Protein AF-A0A965DGI7-F1 (afdb_monomer_lite)

Sequence (102 aa):
MEIDEPCVCCSKKTYHYLYDSKESRNGFFLNRNWLVIRFAEEQVCRCPESCCTFVAQVINNLIGEPIPSGLRNAKDLPEIKRWTEGEAQQMADTNYREPYLD

Secondary structure (DSSP, 8-state):
-EEE-SB-TTT--B-S-TT-GGGHHHHHHHTTT----EEEHHHHHH-HHHHHHHHHHHHHHHH-PPPPGGGTTPPPPPP-PPPPHHHHHHHHHTTTTHHHH-

Foldseek 3Di:
DEEAELADPPPLHGDPAPPGPCCVVVVVQVVVVHDDDYHYPLLCLVFVLLVLLVVLVVCCVPPVPDRDPSSPPGDHRDDDDGHHNVVSSVCSVVVVCVVRPD

Radius of gyration: 15.37 Å; chains: 1; bounding box: 35×28×40 Å

Structure (mmCIF, N/CA/C/O backbone):
data_AF-A0A965DGI7-F1
#
_entry.id   AF-A0A965DGI7-F1
#
loop_
_atom_site.group_PDB
_atom_site.id
_atom_site.type_symbol
_atom_site.label_atom_id
_atom_site.label_alt_id
_atom_site.label_comp_id
_atom_site.label_asym_id
_atom_site.label_entity_id
_atom_site.label_seq_id
_atom_site.pdbx_PDB_ins_co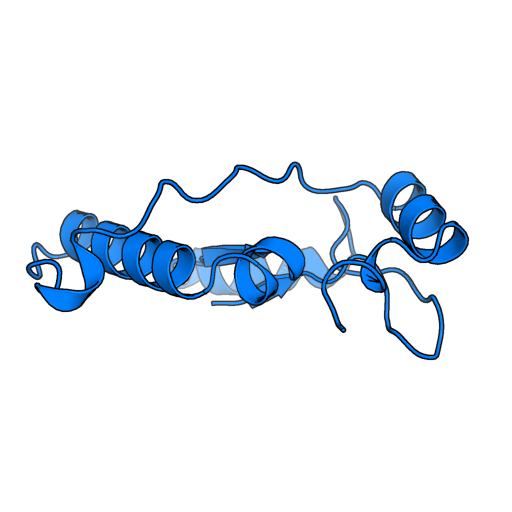de
_atom_site.Cartn_x
_atom_site.Cartn_y
_atom_site.Cartn_z
_atom_site.occupancy
_atom_site.B_iso_or_equiv
_atom_site.auth_seq_id
_atom_site.auth_comp_id
_atom_site.auth_asym_id
_atom_site.auth_atom_id
_atom_site.pdbx_PDB_model_num
ATOM 1 N N . MET A 1 1 ? -10.914 -1.407 -0.691 1.00 83.44 1 MET A N 1
ATOM 2 C CA . MET A 1 1 ? -9.499 -1.578 -0.311 1.00 83.44 1 MET A CA 1
ATOM 3 C C . MET A 1 1 ? -8.854 -2.454 -1.359 1.00 83.44 1 MET A C 1
ATOM 5 O O . MET A 1 1 ? -9.501 -3.397 -1.799 1.00 83.44 1 MET A O 1
ATOM 9 N N . GLU A 1 2 ? -7.641 -2.118 -1.773 1.00 90.00 2 GLU A N 1
ATOM 10 C CA . GLU A 1 2 ? -6.877 -2.866 -2.773 1.00 90.00 2 GLU A CA 1
ATOM 11 C C . GLU A 1 2 ? -5.451 -3.090 -2.256 1.00 90.00 2 GLU A C 1
ATOM 13 O O . GLU A 1 2 ? -4.948 -2.297 -1.455 1.00 90.00 2 GLU A O 1
ATOM 18 N N . ILE A 1 3 ? -4.829 -4.178 -2.698 1.00 90.88 3 ILE A N 1
ATOM 19 C CA . ILE A 1 3 ? -3.424 -4.490 -2.440 1.00 90.88 3 ILE A CA 1
ATOM 20 C C . ILE A 1 3 ? -2.732 -4.499 -3.798 1.00 90.88 3 ILE A C 1
ATOM 22 O O . ILE A 1 3 ? -3.270 -5.066 -4.749 1.00 90.88 3 ILE A O 1
ATOM 26 N N . ASP A 1 4 ? -1.586 -3.836 -3.879 1.00 90.81 4 ASP A N 1
ATOM 27 C CA . ASP A 1 4 ? -0.813 -3.688 -5.099 1.00 90.81 4 ASP A CA 1
ATOM 28 C C . ASP A 1 4 ? 0.467 -4.512 -5.043 1.00 90.81 4 ASP A C 1
ATOM 30 O O . ASP A 1 4 ? 1.392 -4.193 -4.300 1.00 90.81 4 ASP A O 1
ATOM 34 N N . GLU A 1 5 ? 0.537 -5.565 -5.848 1.00 89.12 5 GLU A N 1
ATOM 35 C CA . GLU A 1 5 ? 1.759 -6.315 -6.114 1.00 89.12 5 GLU A CA 1
ATOM 36 C C . GLU A 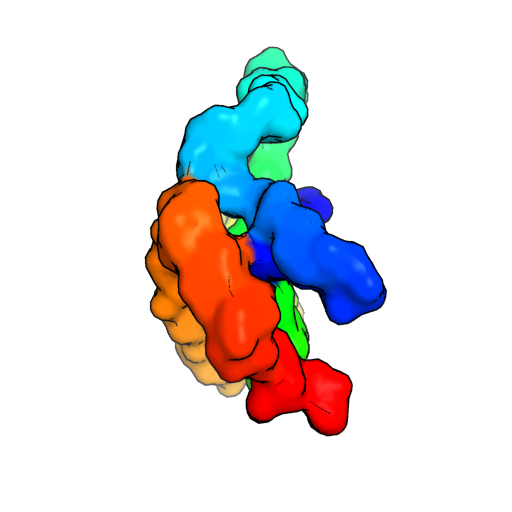1 5 ? 2.513 -5.745 -7.333 1.00 89.12 5 GLU A C 1
ATOM 38 O O . GLU A 1 5 ? 1.888 -5.356 -8.323 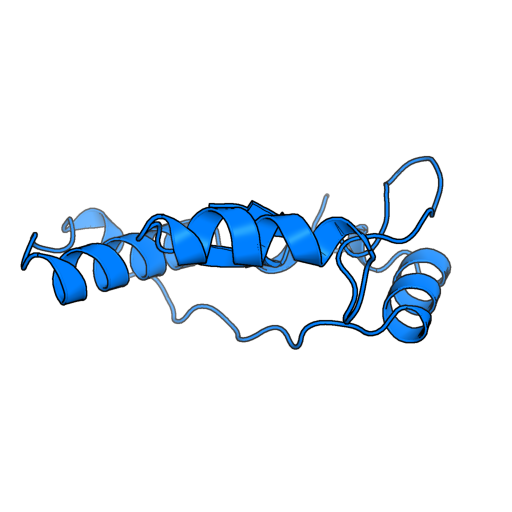1.00 89.12 5 GLU A O 1
ATOM 43 N N . PRO A 1 6 ? 3.859 -5.705 -7.320 1.00 84.69 6 PRO A N 1
ATOM 44 C CA . PRO A 1 6 ? 4.628 -5.172 -8.448 1.00 84.69 6 PRO A CA 1
ATOM 45 C C . PRO A 1 6 ? 4.550 -6.065 -9.696 1.00 84.69 6 PRO A C 1
ATOM 47 O O . PRO A 1 6 ? 4.610 -5.587 -10.830 1.00 84.69 6 PRO A O 1
ATOM 50 N N . CYS A 1 7 ? 4.399 -7.377 -9.508 1.00 82.81 7 CYS A N 1
ATOM 51 C CA . CYS A 1 7 ? 4.286 -8.355 -10.585 1.00 82.81 7 CYS A CA 1
ATOM 52 C C . CYS A 1 7 ? 3.622 -9.647 -10.095 1.00 82.81 7 CYS A C 1
ATOM 54 O O . CYS A 1 7 ? 3.637 -9.950 -8.903 1.00 82.81 7 CYS A O 1
ATOM 56 N N . VAL A 1 8 ? 3.067 -10.448 -11.007 1.00 82.25 8 VAL A N 1
ATOM 57 C CA . VAL A 1 8 ? 2.461 -11.749 -10.671 1.00 82.25 8 VAL A CA 1
ATOM 58 C C . VAL A 1 8 ? 3.535 -12.823 -10.493 1.00 82.25 8 VAL A C 1
ATOM 60 O O . VAL A 1 8 ? 4.284 -13.100 -11.431 1.00 82.25 8 VAL A O 1
ATOM 63 N N . CYS A 1 9 ? 3.516 -13.491 -9.333 1.00 65.94 9 CYS A N 1
ATOM 64 C CA . CYS A 1 9 ? 4.495 -14.483 -8.865 1.00 65.94 9 CYS A CA 1
ATOM 65 C C . CYS A 1 9 ? 4.970 -15.461 -9.959 1.00 65.94 9 CYS A C 1
ATOM 67 O O . CYS A 1 9 ? 6.164 -15.572 -10.213 1.00 65.94 9 CYS A O 1
ATOM 69 N N . CYS A 1 10 ? 4.050 -16.104 -10.686 1.00 66.75 10 CYS A N 1
ATOM 70 C CA . CYS A 1 10 ? 4.422 -17.151 -11.646 1.00 66.75 10 CYS A CA 1
ATOM 71 C C . CYS A 1 10 ? 4.753 -16.652 -13.061 1.00 66.75 10 CYS A C 1
ATOM 73 O O . CYS A 1 10 ? 5.361 -17.384 -13.834 1.00 66.75 10 CYS A O 1
ATOM 75 N N . SER A 1 11 ? 4.302 -15.453 -13.445 1.00 73.88 11 SER A N 1
ATOM 76 C CA . SER A 1 11 ? 4.397 -14.988 -14.843 1.00 73.88 11 SER A CA 1
ATOM 77 C C . SER A 1 11 ? 5.347 -13.815 -15.042 1.00 73.88 11 SER A C 1
ATOM 79 O O . SER A 1 11 ? 5.592 -13.440 -16.184 1.00 73.88 11 SER A O 1
ATOM 81 N N . LYS A 1 12 ? 5.830 -13.202 -13.949 1.00 76.31 12 LYS A N 1
ATOM 82 C CA . LYS A 1 12 ? 6.581 -11.933 -13.940 1.00 76.31 12 LYS A CA 1
ATOM 83 C C . LYS A 1 12 ? 5.880 -10.780 -14.664 1.00 76.31 12 LYS A C 1
ATOM 85 O O . LYS A 1 12 ? 6.461 -9.720 -14.854 1.00 76.31 12 LYS A O 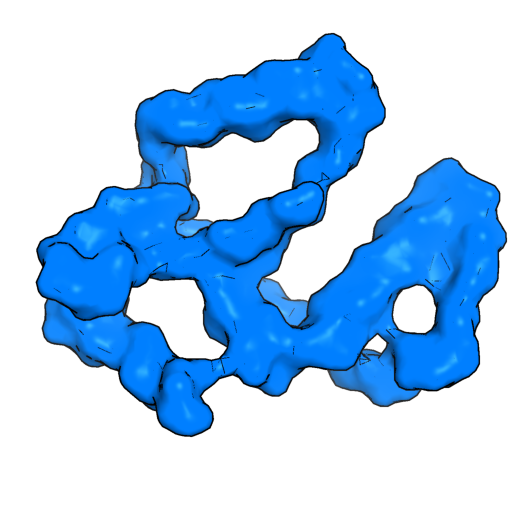1
ATOM 90 N N . LYS A 1 13 ? 4.607 -10.957 -15.027 1.00 81.19 13 LYS A N 1
ATOM 91 C CA . LYS A 1 13 ? 3.812 -9.920 -15.663 1.00 81.19 13 LYS A CA 1
ATOM 92 C C . LYS A 1 13 ? 3.557 -8.807 -14.656 1.00 81.19 13 LYS A C 1
ATOM 94 O O . LYS A 1 13 ? 3.038 -9.066 -13.567 1.00 81.19 13 LYS A O 1
ATOM 99 N N . THR A 1 14 ? 3.940 -7.596 -15.031 1.00 81.56 14 THR A N 1
ATOM 100 C CA . THR A 1 14 ? 3.793 -6.387 -14.226 1.00 81.56 14 THR A CA 1
ATOM 101 C C . THR A 1 14 ? 2.356 -5.875 -14.291 1.00 81.56 14 THR A C 1
ATOM 103 O O . THR A 1 14 ? 1.686 -5.965 -15.323 1.00 81.56 14 THR A O 1
ATOM 106 N N . TYR A 1 15 ? 1.865 -5.369 -13.163 1.00 77.94 15 TYR A N 1
ATOM 107 C CA . TYR A 1 15 ? 0.556 -4.730 -13.030 1.00 77.94 15 TYR A CA 1
ATOM 108 C C . TYR A 1 15 ? 0.640 -3.624 -11.969 1.00 77.94 15 TYR A C 1
ATOM 110 O O . TYR A 1 15 ? 1.662 -3.472 -11.299 1.00 77.94 15 TYR A O 1
ATOM 118 N N . HIS A 1 16 ? -0.434 -2.839 -11.827 1.00 79.88 16 HIS A N 1
ATOM 119 C CA . HIS A 1 16 ? -0.631 -1.880 -10.726 1.00 79.88 16 HIS A CA 1
ATOM 120 C C . HIS A 1 16 ? 0.423 -0.753 -10.673 1.00 79.88 16 HIS A C 1
ATOM 122 O O . HIS A 1 16 ? 0.517 0.002 -9.701 1.00 79.88 16 HIS A O 1
ATOM 128 N N . TYR A 1 17 ? 1.173 -0.585 -11.761 1.00 83.81 17 TYR A N 1
ATOM 129 C CA . TYR A 1 17 ? 2.100 0.515 -11.961 1.00 83.81 17 TYR A CA 1
ATOM 130 C C . TYR A 1 17 ? 1.373 1.812 -12.345 1.00 83.81 17 TYR A C 1
ATOM 132 O O . TYR A 1 17 ? 0.188 1.831 -12.691 1.00 83.81 17 TYR A O 1
ATOM 140 N N . LEU A 1 18 ? 2.090 2.931 -12.275 1.00 83.19 18 LEU A N 1
ATOM 141 C CA . LEU A 1 18 ? 1.579 4.241 -12.669 1.00 83.19 18 LEU A CA 1
ATOM 142 C C . LEU A 1 18 ? 1.103 4.236 -14.127 1.00 83.19 18 LEU A C 1
ATOM 144 O O . LEU A 1 18 ? 1.866 3.899 -15.025 1.00 83.19 18 LEU A O 1
ATOM 148 N N . TYR A 1 19 ? -0.133 4.688 -14.348 1.00 78.38 19 TYR A N 1
ATOM 149 C CA . TYR A 1 19 ? -0.791 4.728 -15.661 1.00 78.38 19 TYR A CA 1
ATOM 150 C C . TYR A 1 19 ? -1.119 3.354 -16.274 1.00 78.38 19 TYR A C 1
ATOM 152 O O . TYR A 1 19 ? -1.369 3.275 -17.476 1.00 78.38 19 TYR A O 1
ATOM 160 N N . ASP A 1 20 ? -1.193 2.285 -15.468 1.00 79.19 20 ASP A N 1
ATOM 161 C CA . ASP A 1 20 ? -1.817 1.029 -15.903 1.00 79.19 20 ASP A CA 1
ATOM 162 C C . ASP A 1 20 ? -3.243 1.320 -16.418 1.00 79.19 20 ASP A C 1
ATOM 164 O O . ASP A 1 20 ? -4.029 2.034 -15.792 1.00 79.19 20 ASP A O 1
ATOM 168 N N . SER A 1 21 ? -3.602 0.740 -17.563 1.00 72.12 21 SER A N 1
ATOM 169 C CA . SER A 1 21 ? -4.957 0.764 -18.138 1.00 72.12 21 SER A CA 1
ATOM 170 C C . SER A 1 21 ? -6.078 0.440 -17.129 1.00 72.12 21 SER A C 1
ATOM 172 O O . SER A 1 21 ? -7.211 0.925 -17.252 1.00 72.12 21 SER A O 1
ATOM 174 N N . LYS A 1 22 ? -5.762 -0.349 -16.094 1.00 73.50 22 LYS A N 1
ATOM 175 C CA . LYS A 1 22 ? -6.675 -0.727 -15.009 1.00 73.50 22 LYS A CA 1
ATOM 176 C C . LYS A 1 22 ? -6.893 0.368 -13.956 1.00 73.50 22 LYS A C 1
ATOM 178 O O . LYS A 1 22 ? -7.839 0.253 -13.178 1.00 73.50 22 LYS A O 1
ATOM 183 N N . GLU A 1 23 ? -6.121 1.459 -13.960 1.00 74.62 23 GLU A N 1
ATOM 184 C CA . GLU A 1 23 ? -6.325 2.621 -13.073 1.00 74.62 23 GLU A CA 1
ATOM 185 C C . GLU A 1 23 ? -7.692 3.293 -13.287 1.00 74.62 23 GLU A C 1
ATOM 187 O O . GLU A 1 23 ? -8.210 3.956 -12.389 1.00 74.62 23 GLU A O 1
ATOM 192 N N . SER A 1 24 ? -8.334 3.071 -14.441 1.00 79.25 24 SER A N 1
ATOM 193 C CA . SER A 1 24 ? -9.712 3.511 -14.706 1.00 79.25 24 SER A CA 1
ATOM 194 C C . SER A 1 24 ? -10.719 3.020 -13.651 1.00 79.25 24 SER A C 1
ATOM 196 O O . SER A 1 24 ? -11.702 3.713 -13.365 1.00 79.25 24 SER A O 1
ATOM 198 N N . ARG A 1 25 ? -10.443 1.881 -12.994 1.00 83.69 25 ARG A N 1
ATOM 199 C CA . ARG A 1 25 ? -11.232 1.359 -11.868 1.00 83.69 25 ARG A CA 1
ATOM 200 C C . ARG A 1 25 ? -11.271 2.332 -10.687 1.00 83.69 25 ARG A C 1
ATOM 202 O O . ARG A 1 25 ? -12.323 2.493 -10.073 1.00 83.69 25 ARG A O 1
ATOM 209 N N . ASN A 1 26 ? -10.166 3.019 -10.396 1.00 85.81 26 ASN A N 1
ATOM 210 C CA . ASN A 1 26 ? -10.119 4.005 -9.317 1.00 85.81 26 ASN A CA 1
ATOM 211 C C . ASN A 1 26 ? -11.117 5.144 -9.583 1.00 85.81 26 ASN A C 1
ATOM 213 O O . ASN A 1 26 ? -11.941 5.471 -8.731 1.00 85.81 26 ASN A O 1
ATOM 217 N N . GLY A 1 27 ? -11.128 5.671 -10.812 1.00 86.50 27 GLY A N 1
ATOM 218 C CA . GLY A 1 27 ? -12.091 6.694 -11.226 1.00 86.50 27 GLY A CA 1
ATOM 219 C C . GLY A 1 27 ? -13.546 6.226 -11.116 1.00 86.50 27 GLY A C 1
ATOM 220 O O . GLY A 1 27 ? -14.409 6.986 -10.682 1.00 86.50 27 GLY A O 1
ATOM 221 N N . PHE A 1 28 ? -13.831 4.959 -11.437 1.00 90.38 28 PHE A N 1
ATOM 222 C CA . PHE A 1 28 ? -15.176 4.388 -11.302 1.00 90.38 28 PHE A CA 1
ATOM 223 C C . PHE A 1 28 ? -15.712 4.445 -9.861 1.00 90.38 28 PHE A C 1
ATOM 225 O O . PHE A 1 28 ? -16.892 4.764 -9.669 1.00 90.38 28 PHE A O 1
ATOM 232 N N . PHE A 1 29 ? -14.859 4.144 -8.876 1.00 91.62 29 PHE A N 1
ATOM 233 C CA . PHE A 1 29 ? -15.199 4.164 -7.452 1.00 91.62 29 PHE A CA 1
ATOM 234 C C . PHE A 1 29 ? -15.295 5.589 -6.902 1.00 91.62 29 PHE A C 1
ATOM 236 O O . PHE A 1 29 ? -16.305 5.936 -6.285 1.00 91.62 29 PHE A O 1
ATOM 243 N N . LEU A 1 30 ? -14.304 6.436 -7.193 1.00 90.38 30 LEU A N 1
ATOM 244 C CA . LEU A 1 30 ? -14.282 7.827 -6.733 1.00 90.38 30 LEU A CA 1
ATOM 245 C C . LEU A 1 30 ? -15.507 8.6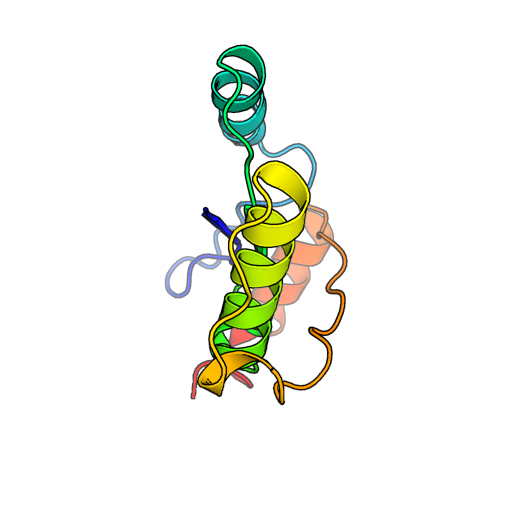10 -7.227 1.00 90.38 30 LEU A C 1
ATOM 247 O O . LEU A 1 30 ? -16.152 9.304 -6.445 1.00 90.38 30 LEU A O 1
ATOM 251 N N . ASN A 1 31 ? -15.917 8.405 -8.484 1.00 93.31 31 ASN A N 1
ATOM 252 C CA . ASN A 1 31 ? -17.117 9.031 -9.059 1.00 93.31 31 ASN A CA 1
ATOM 253 C C . ASN A 1 31 ? -18.436 8.569 -8.407 1.00 93.31 31 ASN A C 1
ATOM 255 O O . ASN A 1 31 ? -19.503 9.083 -8.736 1.00 93.31 31 ASN A O 1
ATOM 259 N N . ARG A 1 32 ? -18.386 7.576 -7.514 1.00 94.88 32 ARG A N 1
ATOM 260 C CA . ARG A 1 32 ? -19.526 7.041 -6.757 1.00 94.88 32 ARG A CA 1
ATOM 261 C C . ARG A 1 32 ? -19.365 7.245 -5.251 1.00 94.88 32 ARG A C 1
ATOM 263 O O . ARG A 1 32 ? -20.002 6.535 -4.480 1.00 94.88 32 ARG A O 1
ATOM 270 N N . ASN A 1 33 ? -18.533 8.205 -4.842 1.00 93.19 33 ASN A N 1
ATOM 271 C CA . ASN A 1 33 ? -18.258 8.546 -3.443 1.00 93.19 33 ASN A CA 1
ATOM 272 C C . ASN A 1 33 ? -17.660 7.391 -2.625 1.00 93.19 33 ASN A C 1
ATOM 274 O O . ASN A 1 33 ? -17.777 7.368 -1.401 1.00 93.19 33 ASN A O 1
ATOM 278 N N . TRP A 1 34 ? -17.008 6.433 -3.286 1.00 93.94 34 TRP A N 1
ATOM 279 C CA . TRP A 1 34 ? -16.209 5.438 -2.587 1.00 93.94 34 TRP A CA 1
ATOM 280 C C . TRP A 1 34 ? -14.822 6.000 -2.322 1.00 93.94 34 TRP A C 1
ATOM 282 O O . TRP A 1 34 ? -14.145 6.460 -3.240 1.00 93.94 34 TRP A O 1
ATOM 292 N N . LEU A 1 35 ? -14.373 5.892 -1.076 1.00 92.44 35 LEU A N 1
ATOM 293 C CA . LEU A 1 35 ? -12.969 6.060 -0.740 1.00 92.44 35 LEU A CA 1
ATOM 294 C C . LEU A 1 35 ? -12.200 4.787 -1.113 1.00 92.44 35 LEU A C 1
ATOM 296 O O . LEU A 1 35 ? -12.611 3.677 -0.762 1.00 92.44 35 LEU A O 1
ATOM 300 N N . VAL A 1 36 ? -11.054 4.942 -1.773 1.00 91.94 36 VAL A N 1
ATOM 301 C CA . VAL A 1 36 ? -10.167 3.827 -2.117 1.00 91.94 36 VAL A CA 1
ATOM 302 C C . VAL A 1 36 ? -8.866 3.958 -1.330 1.00 91.94 36 VAL A C 1
ATOM 304 O O . VAL A 1 36 ? -8.123 4.917 -1.503 1.00 91.94 36 VAL A O 1
ATOM 307 N N . ILE A 1 37 ? -8.594 2.975 -0.471 1.00 94.06 37 ILE A N 1
ATOM 308 C CA . ILE A 1 37 ? -7.293 2.783 0.185 1.00 94.06 37 ILE A CA 1
ATOM 309 C C . ILE A 1 37 ? -6.544 1.695 -0.582 1.00 94.06 37 ILE A C 1
ATOM 311 O O . ILE A 1 37 ? -7.110 0.615 -0.803 1.00 94.06 37 ILE A O 1
ATOM 315 N N . ARG A 1 38 ? -5.297 1.984 -0.965 1.00 92.88 38 ARG A N 1
ATOM 316 C CA . ARG A 1 38 ? -4.384 1.049 -1.630 1.00 92.88 38 ARG A CA 1
ATOM 317 C C . ARG A 1 38 ? -3.127 0.889 -0.788 1.00 92.88 38 ARG A C 1
ATOM 319 O O . ARG A 1 38 ? -2.534 1.892 -0.398 1.00 92.88 38 ARG A O 1
ATOM 326 N N . PHE A 1 39 ? -2.747 -0.353 -0.531 1.00 95.56 39 PHE A N 1
ATOM 327 C CA . PHE A 1 39 ? -1.482 -0.698 0.111 1.00 95.56 39 PHE A CA 1
ATOM 328 C C . PHE A 1 39 ? -0.589 -1.415 -0.890 1.00 95.56 39 PHE A C 1
ATOM 330 O O . PHE A 1 39 ? -1.084 -2.208 -1.686 1.00 95.56 39 PHE A O 1
ATOM 337 N N . ALA A 1 40 ? 0.719 -1.195 -0.828 1.00 95.06 40 ALA A N 1
ATOM 338 C CA . ALA A 1 40 ? 1.656 -2.096 -1.481 1.00 95.06 40 ALA A CA 1
ATOM 339 C C . ALA A 1 40 ? 1.601 -3.473 -0.797 1.00 95.06 40 ALA A C 1
ATOM 341 O O . ALA A 1 40 ? 1.439 -3.560 0.420 1.00 95.06 40 ALA A O 1
ATOM 342 N N . GLU A 1 41 ? 1.776 -4.550 -1.558 1.00 94.81 41 GLU A N 1
ATOM 343 C CA . GLU A 1 41 ? 1.821 -5.918 -1.029 1.00 94.81 41 GLU A CA 1
ATOM 344 C C . GLU A 1 41 ? 2.811 -6.043 0.136 1.00 94.81 41 GLU A C 1
ATOM 346 O O . GLU A 1 41 ? 2.475 -6.587 1.184 1.00 94.81 41 GLU A O 1
ATOM 351 N N . GLU A 1 42 ? 3.992 -5.440 -0.000 1.00 94.81 42 GLU A N 1
ATOM 352 C CA . GLU A 1 42 ? 5.013 -5.437 1.044 1.00 94.81 42 GLU A CA 1
ATOM 353 C C . GLU A 1 42 ? 4.534 -4.802 2.360 1.00 94.81 42 GLU A C 1
ATOM 355 O O . GLU A 1 42 ? 4.862 -5.311 3.431 1.00 94.81 42 GLU A O 1
ATOM 360 N N . GLN A 1 43 ? 3.730 -3.732 2.312 1.00 95.38 43 GLN A N 1
ATOM 361 C CA . GLN A 1 43 ? 3.171 -3.111 3.521 1.00 95.38 43 GLN A CA 1
ATOM 362 C C . GLN A 1 43 ? 2.267 -4.094 4.269 1.00 95.38 43 GLN A C 1
ATOM 364 O O . GLN A 1 43 ? 2.338 -4.193 5.495 1.00 95.38 43 GLN A O 1
ATOM 369 N N . VAL A 1 44 ? 1.447 -4.844 3.530 1.00 95.06 44 VAL A N 1
ATOM 370 C CA . VAL A 1 44 ? 0.518 -5.823 4.106 1.00 95.06 44 VAL A CA 1
ATOM 371 C C . VAL A 1 44 ? 1.270 -7.033 4.651 1.00 95.06 44 VAL A C 1
ATOM 373 O O . VAL A 1 44 ? 0.957 -7.490 5.747 1.00 95.06 44 VAL A O 1
ATOM 376 N N . CYS A 1 45 ? 2.283 -7.521 3.932 1.00 94.12 45 CYS A N 1
ATOM 377 C CA . CYS A 1 45 ? 3.097 -8.657 4.360 1.00 94.12 45 CYS A CA 1
ATOM 378 C C . CYS A 1 45 ? 3.965 -8.325 5.582 1.00 94.12 45 CYS A C 1
ATOM 380 O O . CYS A 1 45 ? 4.001 -9.092 6.542 1.00 94.12 45 CYS A O 1
ATOM 382 N N . ARG A 1 46 ? 4.647 -7.172 5.583 1.00 93.19 46 ARG A N 1
ATOM 383 C CA . ARG A 1 46 ? 5.579 -6.798 6.660 1.00 93.19 46 ARG A CA 1
ATOM 384 C C . ARG A 1 46 ? 4.897 -6.150 7.863 1.00 93.19 46 ARG A C 1
ATOM 386 O O . ARG A 1 46 ? 5.411 -6.252 8.976 1.00 93.19 46 ARG A O 1
ATOM 393 N N . CYS A 1 47 ? 3.802 -5.418 7.659 1.00 93.56 47 CYS A N 1
ATOM 394 C CA . CYS A 1 47 ? 3.192 -4.571 8.689 1.00 93.56 47 CYS A CA 1
ATOM 395 C C . CYS A 1 47 ? 1.647 -4.631 8.667 1.00 93.56 47 CYS A C 1
ATOM 397 O O . CYS A 1 47 ? 0.993 -3.585 8.568 1.00 93.56 47 CYS A O 1
ATOM 399 N N . PRO A 1 48 ? 1.029 -5.824 8.793 1.00 93.25 48 PRO A N 1
ATOM 400 C CA . PRO A 1 48 ? -0.426 -5.972 8.697 1.00 93.25 48 PRO A CA 1
ATOM 401 C C . PRO A 1 48 ? -1.182 -5.190 9.783 1.00 93.25 48 PRO A C 1
ATOM 403 O O . PRO A 1 48 ? -2.209 -4.576 9.498 1.00 93.25 48 PRO A O 1
ATOM 406 N N . GLU A 1 49 ? -0.664 -5.143 11.015 1.00 93.88 49 GLU A N 1
ATOM 407 C CA . GLU A 1 49 ? -1.275 -4.366 12.103 1.00 93.88 49 GLU A CA 1
ATOM 408 C C . GLU A 1 49 ? -1.268 -2.863 11.806 1.00 93.88 49 GLU A C 1
ATOM 410 O O . GLU A 1 49 ? -2.293 -2.203 11.963 1.00 93.88 49 GLU A O 1
ATOM 415 N N . SER A 1 50 ? -0.153 -2.332 11.295 1.00 94.75 50 SER A N 1
ATOM 416 C CA . SER A 1 50 ? -0.049 -0.928 10.882 1.00 94.75 50 SER A CA 1
ATOM 417 C C . SER A 1 50 ? -1.017 -0.594 9.744 1.00 94.75 50 SER A C 1
ATOM 419 O O . SER A 1 50 ? -1.611 0.484 9.748 1.00 94.75 50 SER A O 1
ATOM 421 N N . CYS A 1 51 ? -1.246 -1.521 8.805 1.00 95.50 51 CYS A N 1
ATOM 422 C CA . CYS A 1 51 ? -2.261 -1.354 7.760 1.00 95.50 51 CYS A CA 1
ATOM 423 C C . CYS A 1 51 ? -3.671 -1.254 8.365 1.00 95.50 51 CYS A C 1
ATOM 425 O O . CYS A 1 51 ? -4.443 -0.363 8.006 1.00 95.50 51 CYS A O 1
ATOM 427 N N . CYS A 1 52 ? -4.008 -2.124 9.322 1.00 95.00 52 CYS A N 1
ATOM 428 C CA . CYS A 1 52 ? -5.284 -2.071 10.039 1.00 95.00 52 CYS A CA 1
ATOM 429 C C . CYS A 1 52 ? -5.449 -0.763 10.826 1.00 95.00 52 CYS A C 1
ATOM 431 O O . CYS A 1 52 ? -6.524 -0.159 10.800 1.00 95.00 52 CYS A O 1
ATOM 433 N N . THR A 1 53 ? -4.390 -0.293 11.487 1.00 95.00 53 THR A N 1
ATOM 434 C CA . THR A 1 53 ? -4.391 0.990 12.197 1.00 95.00 53 THR A CA 1
ATOM 435 C C . THR A 1 53 ? -4.618 2.159 11.246 1.00 95.00 53 THR A C 1
ATOM 437 O O . THR A 1 53 ? -5.454 3.008 11.549 1.00 95.00 53 THR A O 1
ATOM 440 N N . PHE A 1 54 ? -3.975 2.173 10.074 1.00 95.38 54 PHE A N 1
ATOM 441 C CA . PHE A 1 54 ? -4.220 3.190 9.047 1.00 95.38 54 PHE A CA 1
ATOM 442 C C . PHE A 1 54 ? -5.694 3.216 8.619 1.00 95.38 54 PHE A C 1
ATOM 444 O O . PHE A 1 54 ? -6.315 4.274 8.556 1.00 95.38 54 PHE A O 1
ATOM 451 N N . VAL A 1 55 ? -6.301 2.048 8.390 1.00 95.25 55 VAL A N 1
ATOM 452 C CA . VAL A 1 55 ? -7.728 1.951 8.039 1.00 95.25 55 VAL A CA 1
ATOM 453 C C . VAL A 1 55 ? -8.610 2.487 9.165 1.00 95.25 55 VAL A C 1
ATOM 455 O O . VAL A 1 55 ? -9.529 3.262 8.903 1.00 95.25 55 VAL A O 1
ATOM 458 N N . ALA A 1 56 ? -8.323 2.127 10.418 1.00 95.06 56 ALA A N 1
ATOM 459 C CA . ALA A 1 56 ? -9.072 2.618 11.571 1.00 95.06 56 ALA A CA 1
ATOM 460 C C . ALA A 1 56 ? -8.950 4.143 11.731 1.00 95.06 56 ALA A C 1
ATOM 462 O O . ALA A 1 56 ? -9.945 4.805 12.017 1.00 95.06 56 ALA A O 1
ATOM 463 N N . GLN A 1 57 ? -7.763 4.709 11.494 1.00 94.00 57 GLN A N 1
ATOM 464 C CA . GLN A 1 57 ? -7.537 6.158 11.479 1.00 94.00 57 GLN A CA 1
ATOM 465 C C . GLN A 1 57 ? -8.344 6.842 10.372 1.00 94.00 57 GLN A C 1
ATOM 467 O O . GLN A 1 57 ? -8.974 7.866 10.619 1.00 94.00 57 GLN A O 1
ATOM 472 N N . VAL A 1 58 ? -8.383 6.266 9.168 1.00 95.00 58 VAL A N 1
ATOM 473 C CA . VAL A 1 58 ? -9.195 6.796 8.065 1.00 95.00 58 VAL A CA 1
ATOM 474 C C . VAL A 1 58 ? -10.683 6.793 8.421 1.00 95.00 58 VAL A C 1
ATOM 476 O O . VAL A 1 58 ? -11.354 7.804 8.225 1.00 95.00 58 VAL A O 1
ATOM 479 N N . ILE A 1 59 ? -11.205 5.702 8.988 1.00 95.56 59 ILE A N 1
ATOM 480 C CA . ILE A 1 59 ? -12.609 5.628 9.426 1.00 95.56 59 ILE A CA 1
ATOM 481 C C . ILE A 1 59 ? -12.881 6.656 10.535 1.00 95.56 59 ILE A C 1
ATOM 483 O O . ILE A 1 59 ? -13.862 7.396 10.454 1.00 95.56 59 ILE A O 1
ATOM 487 N N . ASN A 1 60 ? -11.997 6.756 11.532 1.00 95.69 60 ASN A N 1
ATOM 488 C CA . ASN A 1 60 ? -12.109 7.746 12.602 1.00 95.69 60 ASN A CA 1
ATOM 489 C C . ASN A 1 60 ? -12.161 9.179 12.052 1.00 95.69 60 ASN A C 1
ATOM 491 O O . ASN A 1 60 ? -13.027 9.952 12.448 1.00 95.69 60 ASN A O 1
ATOM 495 N N . ASN A 1 61 ? -11.301 9.514 11.090 1.00 94.88 61 ASN A N 1
ATOM 496 C CA . ASN A 1 61 ? -11.266 10.840 10.474 1.00 94.88 61 ASN A CA 1
ATOM 497 C C . ASN A 1 61 ? -12.517 11.155 9.642 1.00 94.88 61 ASN A C 1
ATOM 499 O O . ASN A 1 61 ? -12.887 12.319 9.513 1.00 94.88 61 ASN A O 1
ATOM 503 N N . LEU A 1 62 ? -13.163 10.139 9.063 1.00 95.00 62 LEU A N 1
ATOM 504 C CA . LEU A 1 62 ? -14.343 10.326 8.218 1.00 95.00 62 LEU A CA 1
ATOM 505 C C . LEU A 1 62 ? -15.643 10.434 9.013 1.00 95.00 62 LEU A C 1
ATOM 507 O O . LEU A 1 62 ? -16.500 11.241 8.661 1.00 95.00 62 LEU A O 1
ATOM 511 N N . ILE A 1 63 ? -15.814 9.598 10.040 1.00 96.38 63 ILE A N 1
ATOM 512 C CA . ILE A 1 63 ? -17.101 9.453 10.743 1.00 96.38 63 ILE A CA 1
ATOM 513 C C . ILE A 1 63 ? -16.995 9.521 12.271 1.00 96.38 63 ILE A C 1
ATOM 515 O O . ILE A 1 63 ? -18.004 9.394 12.957 1.00 96.38 63 ILE A O 1
ATOM 519 N N . GLY A 1 64 ? -15.797 9.721 12.823 1.00 95.00 64 GLY A N 1
ATOM 520 C CA . GLY A 1 64 ? -15.574 9.842 14.266 1.00 95.00 64 GLY A CA 1
ATOM 521 C C . GLY A 1 64 ? -15.529 8.518 15.033 1.00 95.00 64 GLY A C 1
ATOM 522 O O . GLY A 1 64 ? -15.418 8.540 16.258 1.00 95.00 64 GLY A O 1
ATOM 523 N N . GLU A 1 65 ? -15.583 7.369 14.352 1.00 95.50 65 GLU A N 1
ATOM 524 C CA . GLU A 1 65 ? -15.562 6.049 15.000 1.00 95.50 65 GLU A CA 1
ATOM 525 C C . GLU A 1 65 ? -14.234 5.836 15.747 1.00 95.50 65 GLU A C 1
ATOM 527 O O . GLU A 1 65 ? -13.171 5.989 15.141 1.00 95.50 65 GLU A O 1
ATOM 532 N N . PRO A 1 66 ? -14.231 5.516 17.052 1.00 94.50 66 PRO A N 1
ATOM 533 C CA . PRO A 1 66 ? -13.002 5.436 17.830 1.00 94.50 66 PRO A CA 1
ATOM 534 C C . PRO A 1 66 ? -12.095 4.290 17.369 1.00 94.50 66 PRO A C 1
ATOM 536 O O . PRO A 1 66 ? -12.539 3.166 17.150 1.00 94.50 66 PRO A O 1
ATOM 539 N N . ILE A 1 67 ? -10.784 4.546 17.325 1.00 93.94 67 ILE A N 1
ATOM 540 C CA . ILE A 1 67 ? -9.792 3.513 16.999 1.00 93.94 67 ILE A CA 1
ATOM 541 C C . ILE A 1 67 ? -9.824 2.413 18.081 1.00 93.94 67 ILE A C 1
ATOM 543 O O . ILE A 1 67 ? -9.643 2.734 19.273 1.00 93.94 67 ILE A O 1
ATOM 547 N N . PRO A 1 68 ? -10.004 1.128 17.702 1.00 93.31 68 PRO A N 1
ATOM 548 C CA . PRO A 1 68 ? -9.969 -0.002 18.626 1.00 93.31 68 PRO A CA 1
ATOM 549 C C . PRO A 1 68 ? -8.674 -0.032 19.437 1.00 93.31 68 PRO A C 1
ATOM 551 O O . PRO A 1 68 ? -7.593 0.187 18.895 1.00 93.31 68 PRO A O 1
ATOM 554 N N . SER A 1 69 ? -8.760 -0.330 20.736 1.00 91.19 69 SER A N 1
ATOM 555 C CA . SER A 1 69 ? -7.601 -0.311 21.644 1.00 91.19 69 SER A CA 1
ATOM 556 C C . SER A 1 69 ? -6.444 -1.195 21.171 1.00 91.19 69 SER A C 1
ATOM 558 O O . SER A 1 69 ? -5.294 -0.776 21.270 1.00 91.19 69 SER A O 1
ATOM 560 N N . GLY A 1 70 ? -6.745 -2.359 20.585 1.00 89.62 70 GLY A N 1
ATOM 561 C CA . GLY A 1 70 ? -5.747 -3.277 20.025 1.00 89.62 70 GLY A CA 1
ATOM 562 C C . GLY A 1 70 ? -4.944 -2.716 18.845 1.00 89.62 70 GLY A C 1
ATOM 563 O O . GLY A 1 70 ? -3.874 -3.231 18.558 1.00 89.62 70 GLY A O 1
ATOM 564 N N . LEU A 1 71 ? -5.413 -1.644 18.196 1.00 89.81 71 LEU A N 1
ATOM 565 C CA . LEU A 1 71 ? -4.750 -1.011 17.049 1.00 89.81 71 LEU A CA 1
ATOM 566 C C . LEU A 1 71 ? -3.994 0.276 17.416 1.00 89.81 71 LEU A C 1
ATOM 568 O O . LEU A 1 71 ? -3.286 0.837 16.583 1.00 89.81 71 LEU A O 1
ATOM 572 N N . ARG A 1 72 ? -4.117 0.765 18.656 1.00 81.69 72 ARG A N 1
ATOM 573 C CA . ARG A 1 72 ? -3.550 2.065 19.071 1.00 81.69 72 ARG A CA 1
ATOM 574 C C . ARG A 1 72 ? -2.028 2.078 19.208 1.00 81.69 72 ARG A C 1
ATOM 576 O O . ARG A 1 72 ? -1.450 3.156 19.229 1.00 81.69 72 ARG A O 1
ATOM 583 N N . ASN A 1 73 ? -1.401 0.907 19.310 1.00 80.00 73 ASN A N 1
ATOM 584 C CA . ASN A 1 73 ? 0.035 0.767 19.574 1.00 80.00 73 ASN A CA 1
ATOM 585 C C . ASN A 1 73 ? 0.842 0.311 18.349 1.00 80.00 73 ASN A C 1
ATOM 587 O O . ASN A 1 73 ? 2.030 0.019 18.486 1.00 80.00 73 ASN A O 1
ATOM 591 N N . ALA A 1 74 ? 0.215 0.196 17.174 1.00 78.44 74 ALA A N 1
ATOM 592 C CA . ALA A 1 74 ? 0.935 -0.204 15.972 1.00 78.44 74 ALA A CA 1
ATOM 593 C C . ALA A 1 74 ? 1.975 0.861 15.591 1.00 78.44 74 ALA A C 1
ATOM 595 O O . ALA A 1 74 ? 1.750 2.059 15.771 1.00 78.44 74 ALA A O 1
ATOM 596 N N . LYS A 1 75 ? 3.116 0.413 15.060 1.00 78.50 75 LYS A N 1
ATOM 597 C CA . LYS A 1 75 ? 4.144 1.307 14.510 1.00 78.50 75 LYS A CA 1
ATOM 598 C C . LYS A 1 75 ? 3.616 2.022 13.267 1.00 78.50 75 LYS A C 1
ATOM 600 O O . LYS A 1 75 ? 2.721 1.502 12.597 1.00 78.50 75 LYS A O 1
ATOM 605 N N . ASP A 1 76 ? 4.223 3.156 12.935 1.00 83.38 76 ASP A N 1
ATOM 606 C CA . ASP A 1 76 ? 3.914 3.879 11.703 1.00 83.38 76 ASP A CA 1
ATOM 607 C C . ASP A 1 76 ? 4.075 2.972 10.480 1.00 83.38 76 ASP A C 1
ATOM 609 O O . ASP A 1 76 ? 5.023 2.186 10.377 1.00 83.38 76 ASP A O 1
ATOM 613 N N . LEU A 1 77 ? 3.114 3.068 9.561 1.00 91.62 77 LEU A N 1
ATOM 614 C CA . LEU A 1 77 ? 3.140 2.327 8.312 1.00 91.62 77 LEU A CA 1
ATOM 615 C C . LEU A 1 77 ? 4.188 2.963 7.383 1.00 91.62 77 LEU A C 1
ATOM 617 O O . LEU A 1 77 ? 4.041 4.142 7.056 1.00 91.62 77 LEU A O 1
ATOM 621 N N . PRO A 1 78 ? 5.228 2.231 6.940 1.00 91.69 78 PRO A N 1
ATOM 622 C CA . PRO A 1 78 ? 6.237 2.800 6.056 1.00 91.69 78 PRO A CA 1
ATOM 623 C C . PRO A 1 78 ? 5.607 3.214 4.727 1.00 91.69 78 PRO A C 1
ATOM 625 O O . PRO A 1 78 ? 4.833 2.458 4.136 1.00 91.69 78 PRO A O 1
ATOM 628 N N . GLU A 1 79 ? 5.952 4.403 4.242 1.00 92.50 79 GLU A N 1
ATOM 629 C CA . GLU A 1 79 ? 5.533 4.855 2.919 1.00 92.50 79 GLU A CA 1
ATOM 630 C C . GLU A 1 79 ? 6.291 4.083 1.835 1.00 92.50 79 GLU A C 1
ATOM 632 O O . GLU A 1 79 ? 7.522 4.053 1.819 1.00 92.50 79 GLU A O 1
ATOM 637 N N . ILE A 1 80 ? 5.551 3.480 0.902 1.00 93.44 80 ILE A N 1
ATOM 638 C CA . ILE A 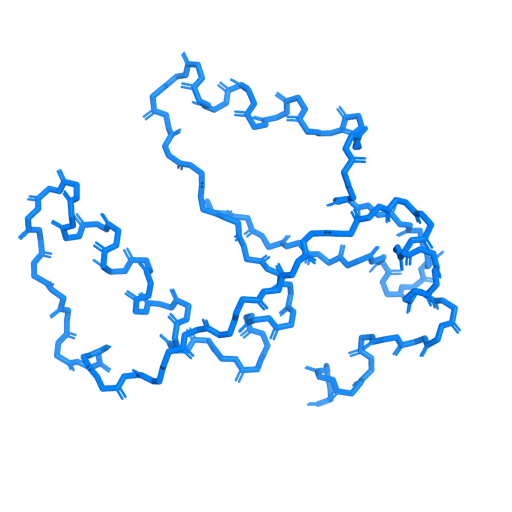1 80 ? 6.118 2.852 -0.293 1.00 93.44 80 ILE A CA 1
ATOM 639 C C . ILE A 1 80 ? 5.689 3.666 -1.506 1.00 93.44 80 ILE A C 1
ATOM 641 O O . ILE A 1 80 ? 4.500 3.823 -1.793 1.00 93.44 80 ILE A O 1
ATOM 645 N N . LYS A 1 81 ? 6.677 4.199 -2.230 1.00 92.56 81 LYS A N 1
ATOM 646 C CA . LYS A 1 81 ? 6.441 4.922 -3.479 1.00 92.56 81 LYS A CA 1
ATOM 647 C C . LYS A 1 81 ? 5.824 3.961 -4.501 1.00 92.56 81 LYS A C 1
ATOM 649 O O . LYS A 1 81 ? 6.365 2.887 -4.753 1.00 92.56 81 LYS A O 1
ATOM 654 N N . ARG A 1 82 ? 4.730 4.381 -5.144 1.00 91.00 82 ARG A N 1
ATOM 655 C CA . ARG A 1 82 ? 4.193 3.672 -6.315 1.00 91.00 82 ARG A CA 1
ATOM 656 C C . ARG A 1 82 ? 5.238 3.608 -7.429 1.00 91.00 82 ARG A C 1
ATOM 658 O O . ARG A 1 82 ? 5.959 4.577 -7.674 1.00 91.00 82 ARG A O 1
ATOM 665 N N . TRP A 1 83 ? 5.260 2.488 -8.133 1.00 93.12 83 TRP A N 1
ATOM 666 C CA . TRP A 1 83 ? 6.224 2.204 -9.188 1.00 93.12 83 TRP A CA 1
ATOM 667 C C . TRP A 1 83 ? 5.675 2.484 -10.589 1.00 93.12 83 TRP A C 1
ATOM 669 O O . TRP A 1 83 ? 4.483 2.365 -10.865 1.00 93.12 83 TRP A O 1
ATOM 679 N N . THR A 1 84 ? 6.571 2.855 -11.491 1.00 93.25 84 THR A N 1
ATOM 680 C CA . THR A 1 84 ? 6.389 2.859 -12.945 1.00 93.25 84 THR A CA 1
ATOM 681 C C . THR A 1 84 ? 6.444 1.436 -13.501 1.00 93.25 84 THR A C 1
ATOM 683 O O . THR A 1 84 ? 6.846 0.501 -12.811 1.00 93.25 84 THR A O 1
ATOM 686 N N . GLU A 1 85 ? 6.063 1.255 -14.767 1.00 91.12 85 GLU A N 1
ATOM 687 C CA . GLU A 1 85 ? 6.172 -0.049 -15.435 1.00 91.12 85 GLU A CA 1
ATOM 688 C C . GLU A 1 85 ? 7.622 -0.565 -15.464 1.00 91.12 85 GLU A C 1
ATOM 690 O O . GLU A 1 85 ? 7.863 -1.742 -15.208 1.00 91.12 85 GLU A O 1
ATOM 695 N N . GLY A 1 86 ? 8.598 0.321 -15.695 1.00 92.06 86 GLY A N 1
ATOM 696 C CA . GLY A 1 86 ? 10.020 -0.033 -15.671 1.00 92.06 86 GLY A CA 1
ATOM 697 C C . GLY A 1 86 ? 10.508 -0.455 -14.282 1.00 92.06 86 GLY A C 1
ATOM 698 O O . GLY A 1 86 ? 11.203 -1.460 -14.162 1.00 92.06 86 GLY A O 1
ATOM 699 N N . GLU A 1 87 ? 10.099 0.260 -13.227 1.00 93.94 87 GLU A N 1
ATOM 700 C CA . GLU A 1 87 ? 10.393 -0.120 -11.833 1.00 93.94 87 GLU A CA 1
ATOM 701 C C . GLU A 1 87 ? 9.721 -1.465 -11.475 1.00 93.94 87 GLU A C 1
ATOM 703 O O . GLU A 1 87 ? 10.344 -2.305 -10.829 1.00 93.94 87 GLU A O 1
ATOM 708 N N . ALA A 1 88 ? 8.492 -1.720 -11.944 1.00 91.94 88 ALA A N 1
ATOM 709 C CA . ALA A 1 88 ? 7.810 -3.010 -11.779 1.00 91.94 88 ALA A CA 1
ATOM 710 C C . ALA A 1 88 ? 8.566 -4.159 -12.453 1.00 91.94 88 ALA A C 1
ATOM 712 O O . ALA A 1 88 ? 8.717 -5.233 -11.868 1.00 91.94 88 ALA A O 1
ATOM 713 N N . GLN A 1 89 ? 9.057 -3.929 -13.674 1.00 92.25 89 GLN A N 1
ATOM 714 C CA . GLN A 1 89 ? 9.822 -4.928 -14.412 1.00 92.25 89 GLN A CA 1
ATOM 715 C C . GLN A 1 89 ? 11.143 -5.220 -13.703 1.00 92.25 89 GLN A C 1
ATOM 717 O O . GLN A 1 89 ? 11.476 -6.381 -13.486 1.00 92.25 89 GLN A O 1
ATOM 722 N N . GLN A 1 90 ? 11.840 -4.177 -13.245 1.00 93.62 90 GLN A N 1
ATOM 723 C CA . GLN A 1 90 ? 13.051 -4.336 -12.447 1.00 93.62 90 GLN A CA 1
ATOM 724 C C . GLN A 1 90 ? 12.781 -5.168 -11.188 1.00 93.62 90 GLN A C 1
ATOM 726 O O . GLN A 1 90 ? 13.524 -6.103 -10.910 1.00 93.62 90 GLN A O 1
ATOM 731 N N . MET A 1 91 ? 11.697 -4.884 -10.463 1.00 92.62 91 MET A N 1
ATOM 732 C CA . MET A 1 91 ? 11.303 -5.659 -9.284 1.00 92.62 91 MET A CA 1
ATOM 733 C C . MET A 1 91 ? 10.994 -7.128 -9.610 1.00 92.62 91 MET A C 1
ATOM 735 O O . MET A 1 91 ? 11.310 -8.015 -8.816 1.00 92.62 91 MET A O 1
ATOM 739 N N . ALA A 1 92 ? 10.411 -7.413 -10.777 1.00 91.12 92 ALA A N 1
ATOM 740 C CA . ALA A 1 92 ? 10.178 -8.779 -11.243 1.00 91.12 92 ALA A CA 1
ATOM 741 C C . ALA A 1 92 ? 11.482 -9.508 -11.610 1.00 91.12 92 ALA A C 1
ATOM 743 O O . ALA A 1 92 ? 11.619 -10.711 -11.365 1.00 91.12 92 ALA A O 1
ATOM 744 N N . ASP A 1 93 ? 12.443 -8.792 -12.186 1.00 91.31 93 ASP A N 1
ATOM 745 C CA . ASP A 1 93 ? 13.733 -9.339 -12.601 1.00 91.31 93 ASP A CA 1
ATOM 746 C C . ASP A 1 93 ? 14.654 -9.595 -11.404 1.00 91.31 93 ASP A C 1
ATOM 748 O O . ASP A 1 93 ? 15.371 -10.595 -11.390 1.00 91.31 93 ASP A O 1
ATOM 752 N N . THR A 1 94 ? 14.587 -8.751 -10.369 1.00 92.25 94 THR A N 1
ATOM 753 C CA . THR A 1 94 ? 15.376 -8.891 -9.134 1.00 92.25 94 THR A CA 1
ATOM 754 C C . THR A 1 94 ? 14.689 -9.724 -8.054 1.00 92.25 94 THR A C 1
ATOM 756 O O . THR A 1 94 ? 15.154 -9.722 -6.918 1.00 92.25 94 THR A O 1
ATOM 759 N N . ASN A 1 95 ? 13.572 -10.387 -8.374 1.00 89.62 95 ASN A N 1
ATOM 760 C CA . ASN A 1 95 ? 12.758 -11.151 -7.426 1.00 89.62 95 ASN A CA 1
ATOM 761 C C . ASN A 1 95 ? 12.437 -10.368 -6.134 1.00 89.62 95 ASN A C 1
ATOM 763 O O . ASN A 1 95 ? 12.475 -10.905 -5.030 1.00 89.62 95 ASN A O 1
ATOM 767 N N . TYR A 1 96 ? 12.090 -9.085 -6.275 1.00 91.38 96 TYR A N 1
ATOM 768 C CA . TYR A 1 96 ? 11.850 -8.145 -5.171 1.00 91.38 96 TYR A CA 1
ATOM 769 C C . TYR A 1 96 ? 10.893 -8.666 -4.092 1.00 91.38 96 TYR A C 1
ATOM 771 O O . TYR A 1 96 ? 10.998 -8.270 -2.937 1.00 91.38 96 TYR A O 1
ATOM 779 N N . ARG A 1 97 ? 9.959 -9.543 -4.477 1.00 90.44 97 ARG A N 1
ATOM 780 C CA . ARG A 1 97 ? 8.923 -10.076 -3.594 1.00 90.44 97 ARG A CA 1
ATOM 781 C C . ARG A 1 97 ? 9.419 -11.162 -2.632 1.00 90.44 97 ARG A C 1
ATOM 783 O O . ARG A 1 97 ? 8.841 -11.314 -1.564 1.00 90.44 97 ARG A O 1
ATOM 790 N N . GLU A 1 98 ? 10.463 -11.911 -2.992 1.00 90.19 98 GLU A N 1
ATOM 791 C CA . GLU A 1 98 ? 10.942 -13.064 -2.203 1.00 90.19 98 GLU A CA 1
ATOM 792 C C . GLU A 1 98 ? 11.264 -12.697 -0.740 1.00 90.19 98 GLU A C 1
ATOM 794 O O . GLU A 1 98 ? 10.719 -13.336 0.156 1.00 90.19 98 GLU A O 1
ATOM 799 N N . PRO A 1 99 ? 12.000 -11.607 -0.437 1.00 90.62 99 PRO A N 1
ATOM 800 C CA . PRO A 1 99 ? 12.427 -11.296 0.931 1.00 90.62 99 PRO A CA 1
ATOM 801 C C . PRO A 1 99 ? 11.314 -10.923 1.924 1.00 90.62 99 PRO A C 1
ATOM 803 O O . PRO A 1 99 ? 11.620 -10.605 3.077 1.00 90.62 99 PRO A O 1
ATOM 806 N N . TYR A 1 100 ? 10.056 -10.828 1.487 1.00 89.94 100 TYR A N 1
ATOM 807 C CA . TYR A 1 100 ? 8.914 -10.536 2.359 1.00 89.94 100 TYR A CA 1
ATOM 808 C C . TYR A 1 100 ? 7.714 -11.469 2.152 1.00 89.94 100 TYR A C 1
ATOM 810 O O . TYR A 1 100 ? 6.675 -11.241 2.773 1.00 89.94 100 TYR A O 1
ATOM 818 N N . LEU A 1 101 ? 7.836 -12.485 1.292 1.00 85.75 101 LEU A N 1
ATOM 819 C CA . LEU A 1 101 ? 6.808 -13.513 1.083 1.00 85.75 101 LEU A CA 1
ATOM 820 C C . LEU A 1 101 ? 7.144 -14.865 1.730 1.00 85.75 101 LEU A C 1
ATOM 822 O O . LEU A 1 101 ? 6.307 -15.765 1.662 1.00 85.75 101 LEU A O 1
ATOM 826 N N . ASP A 1 102 ? 8.329 -14.991 2.331 1.00 59.72 102 ASP A N 1
ATOM 827 C CA . ASP A 1 102 ? 8.779 -16.179 3.069 1.00 59.72 102 ASP A CA 1
ATOM 828 C C . ASP A 1 102 ? 8.106 -16.339 4.446 1.00 59.72 102 ASP A C 1
ATOM 830 O O . ASP A 1 102 ? 7.925 -15.321 5.160 1.00 59.72 102 ASP A O 1
#

pLDDT: mean 88.84, std 7.47, range [59.72, 96.38]